Protein AF-A0A4U8W9R9-F1 (afdb_monomer_lite)

Secondary structure (DSSP, 8-state):
-PPPHHHHHHHHHHHHHHHTT-----EEE-TTS-EEE-EEEEEEETTEEEEEEEEEE-----

Structure (mmCIF, N/CA/C/O backbone):
data_AF-A0A4U8W9R9-F1
#
_entry.id   AF-A0A4U8W9R9-F1
#
loop_
_atom_site.group_PDB
_atom_site.id
_atom_site.type_symbol
_atom_site.label_atom_id
_atom_site.label_alt_id
_atom_site.label_comp_id
_atom_site.label_asym_id
_atom_site.label_entity_id
_atom_site.label_seq_id
_atom_site.pdbx_PDB_ins_code
_atom_site.Cartn_x
_atom_site.Cartn_y
_atom_site.Cartn_z
_atom_site.occupancy
_atom_site.B_iso_or_equiv
_atom_site.auth_seq_id
_atom_site.auth_comp_id
_atom_site.auth_asym_id
_atom_site.auth_atom_id
_atom_site.pdbx_PDB_model_num
ATOM 1 N N . MET A 1 1 ? 6.543 30.374 8.943 1.00 53.12 1 MET A N 1
ATOM 2 C CA . MET A 1 1 ? 7.367 29.181 8.646 1.00 53.12 1 MET A CA 1
ATOM 3 C C . MET A 1 1 ? 6.507 28.189 7.885 1.00 53.12 1 MET A C 1
ATOM 5 O O . MET A 1 1 ? 5.386 27.946 8.310 1.00 53.12 1 MET A O 1
ATOM 9 N N . GLY A 1 2 ? 6.982 27.706 6.736 1.00 74.69 2 GLY A N 1
ATOM 10 C CA . GLY A 1 2 ? 6.280 26.683 5.956 1.00 74.69 2 GLY A CA 1
ATOM 11 C C . GLY A 1 2 ? 6.433 25.292 6.573 1.00 74.69 2 GLY A C 1
ATOM 12 O O . GLY A 1 2 ? 7.324 25.073 7.393 1.00 74.69 2 GLY A O 1
ATOM 13 N N . LYS A 1 3 ? 5.559 24.367 6.171 1.00 85.19 3 LYS A N 1
ATOM 14 C CA . LYS A 1 3 ? 5.647 22.950 6.544 1.00 85.19 3 LYS A CA 1
ATOM 15 C C . LYS A 1 3 ? 6.882 22.301 5.924 1.00 85.19 3 LYS A C 1
ATOM 17 O O . LYS A 1 3 ? 7.368 22.741 4.880 1.00 85.19 3 LYS A O 1
ATOM 22 N N . SER A 1 4 ? 7.379 21.234 6.547 1.00 93.00 4 SER A N 1
ATOM 23 C CA . SER A 1 4 ? 8.457 20.438 5.948 1.00 93.00 4 SER A CA 1
ATOM 24 C C . SER A 1 4 ? 7.977 19.751 4.659 1.00 93.00 4 SER A C 1
ATOM 26 O O . SER A 1 4 ? 6.773 19.624 4.417 1.00 93.00 4 SER A O 1
ATOM 28 N N . LYS A 1 5 ? 8.907 19.288 3.813 1.00 90.38 5 LYS A N 1
ATOM 29 C CA . LYS A 1 5 ? 8.552 18.550 2.586 1.00 90.38 5 LYS A CA 1
ATOM 30 C C . LYS A 1 5 ? 7.740 17.286 2.895 1.00 90.38 5 LYS A C 1
ATOM 32 O O . LYS A 1 5 ? 6.734 17.054 2.235 1.00 90.38 5 LYS A O 1
ATOM 37 N N . ASN A 1 6 ? 8.142 16.527 3.918 1.00 92.50 6 ASN A N 1
ATOM 38 C CA . ASN A 1 6 ? 7.457 1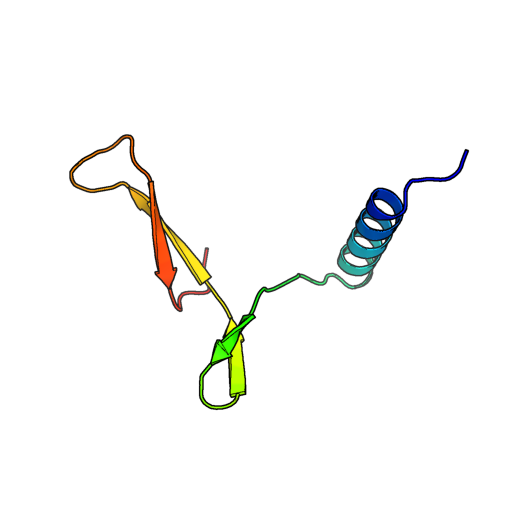5.296 4.323 1.00 92.50 6 ASN A CA 1
ATOM 39 C C . ASN A 1 6 ? 6.039 15.595 4.813 1.00 92.50 6 ASN A C 1
ATOM 41 O O . ASN A 1 6 ? 5.079 15.026 4.309 1.00 92.50 6 ASN A O 1
ATOM 45 N N . GLU A 1 7 ? 5.902 16.574 5.705 1.00 91.94 7 GLU A N 1
ATOM 46 C CA . GLU A 1 7 ? 4.602 16.984 6.240 1.00 91.94 7 GLU A CA 1
ATOM 47 C C . GLU A 1 7 ? 3.668 17.508 5.134 1.00 91.94 7 GLU A C 1
ATOM 49 O O . GLU A 1 7 ? 2.475 17.214 5.109 1.00 91.94 7 GLU A O 1
ATOM 54 N N . SER A 1 8 ? 4.212 18.257 4.170 1.00 93.81 8 SER A N 1
ATOM 55 C CA . SER A 1 8 ? 3.444 18.736 3.016 1.00 93.81 8 SER A CA 1
ATOM 56 C C . SER A 1 8 ? 2.959 17.580 2.135 1.00 93.81 8 SER A C 1
ATOM 58 O O . SER A 1 8 ? 1.825 17.606 1.657 1.00 93.81 8 SER A O 1
ATOM 60 N N . PHE A 1 9 ? 3.792 16.556 1.938 1.00 92.81 9 PHE A N 1
ATOM 61 C CA . PHE A 1 9 ? 3.453 15.374 1.147 1.00 92.81 9 PHE A CA 1
ATOM 62 C C . PHE A 1 9 ? 2.391 14.502 1.830 1.00 92.81 9 PHE A C 1
ATOM 64 O O . PHE A 1 9 ? 1.437 14.067 1.182 1.00 92.81 9 PHE A O 1
ATOM 71 N N . GLU A 1 10 ? 2.513 14.293 3.141 1.00 92.00 10 GLU A N 1
ATOM 72 C CA . GLU A 1 10 ? 1.537 13.553 3.946 1.00 92.00 10 GLU A CA 1
ATOM 73 C C . GLU A 1 10 ? 0.158 14.222 3.905 1.00 92.00 10 GLU A C 1
ATOM 75 O O . GLU A 1 10 ? -0.845 13.562 3.628 1.00 92.00 10 GLU A O 1
ATOM 80 N N . LEU A 1 11 ? 0.101 15.546 4.088 1.00 94.62 11 LEU A N 1
ATOM 81 C CA . LEU A 1 11 ? -1.154 16.302 4.043 1.00 94.62 11 LEU A CA 1
ATOM 82 C C . LEU A 1 11 ? -1.787 16.312 2.649 1.00 94.62 11 LEU A C 1
ATOM 84 O O . LEU A 1 11 ? -3.004 16.161 2.528 1.00 94.62 11 LEU A O 1
ATOM 88 N N . ALA A 1 12 ? -0.979 16.464 1.596 1.00 93.69 12 ALA A N 1
ATOM 89 C CA . ALA A 1 12 ? -1.466 16.390 0.222 1.00 93.69 12 ALA A CA 1
ATOM 90 C C . ALA A 1 12 ? -2.043 15.000 -0.087 1.00 93.69 12 ALA A C 1
ATOM 92 O O . ALA A 1 12 ? -3.142 14.894 -0.634 1.00 93.69 12 ALA A O 1
ATOM 93 N N . THR A 1 13 ? -1.349 13.939 0.329 1.00 93.12 13 THR A N 1
ATOM 94 C CA . THR A 1 13 ? -1.812 12.556 0.162 1.00 93.12 13 THR A CA 1
ATOM 95 C C . THR A 1 13 ? -3.123 12.330 0.914 1.00 93.12 13 THR A C 1
ATOM 97 O O . THR A 1 13 ? -4.101 11.880 0.319 1.00 93.12 13 THR A O 1
ATOM 100 N N . ALA A 1 14 ? -3.199 12.725 2.189 1.00 92.94 14 ALA A N 1
ATOM 101 C CA . ALA A 1 14 ? -4.410 12.598 3.000 1.00 92.94 14 ALA A CA 1
ATOM 102 C C . ALA A 1 14 ? -5.611 13.346 2.391 1.00 92.94 14 ALA A C 1
ATOM 104 O O . ALA A 1 14 ? -6.730 12.825 2.383 1.00 92.94 14 ALA A O 1
ATOM 105 N N . TYR A 1 15 ? -5.390 14.544 1.836 1.00 94.88 15 TYR A N 1
ATOM 106 C CA . TYR A 1 15 ? -6.434 15.304 1.150 1.00 94.88 15 TYR A CA 1
ATOM 107 C C . TYR A 1 15 ? -6.982 14.564 -0.075 1.00 94.88 15 TYR A C 1
ATOM 109 O O . TYR A 1 15 ? -8.200 14.468 -0.225 1.00 94.88 15 TYR A O 1
ATOM 117 N N . ILE A 1 16 ? -6.109 14.028 -0.934 1.00 95.12 16 ILE A N 1
ATOM 118 C CA . ILE A 1 16 ? -6.511 13.290 -2.141 1.00 95.12 16 ILE A CA 1
ATOM 119 C C . ILE A 1 16 ? -7.315 12.042 -1.764 1.00 95.12 16 ILE A C 1
ATOM 121 O O . ILE A 1 16 ? -8.410 11.849 -2.293 1.00 95.12 16 ILE A O 1
ATOM 125 N N . LEU A 1 17 ? -6.824 11.249 -0.805 1.00 95.31 17 LEU A N 1
ATOM 126 C CA . LEU A 1 17 ? -7.513 10.040 -0.341 1.00 95.31 17 LEU A CA 1
ATOM 127 C C . LEU A 1 17 ? -8.919 10.356 0.175 1.00 95.31 17 LEU A C 1
ATOM 129 O O . LEU A 1 17 ? -9.883 9.705 -0.222 1.00 95.31 17 LEU A O 1
ATOM 133 N N . LYS A 1 18 ? -9.062 11.411 0.986 1.00 94.69 18 LYS A N 1
ATOM 134 C CA . LYS A 1 18 ? -10.367 11.833 1.508 1.00 94.69 18 LYS A CA 1
ATOM 135 C C . LYS A 1 18 ? -11.288 12.388 0.421 1.00 94.69 18 LYS A C 1
ATOM 137 O O . LYS A 1 18 ? -12.460 12.030 0.379 1.00 94.69 18 LYS A O 1
ATOM 142 N N . LYS A 1 19 ? -10.787 13.277 -0.441 1.00 96.56 19 LYS A N 1
ATOM 143 C CA . LYS A 1 19 ? -11.600 13.971 -1.454 1.00 96.56 19 LYS A CA 1
ATOM 144 C C . LYS A 1 19 ? -12.217 13.008 -2.462 1.00 96.56 19 LYS A C 1
ATOM 146 O O . LYS A 1 19 ? -13.356 13.213 -2.868 1.00 96.56 19 LYS A O 1
ATOM 151 N N . TYR A 1 20 ? -11.465 11.989 -2.861 1.00 95.75 20 TYR A N 1
ATOM 152 C CA . TYR A 1 20 ? -11.887 11.031 -3.880 1.00 95.75 20 TYR A CA 1
ATOM 153 C C . TYR A 1 20 ? -12.302 9.678 -3.299 1.00 95.75 20 TYR A C 1
ATOM 155 O O . TYR A 1 20 ? -12.434 8.721 -4.056 1.00 95.75 20 TYR A O 1
ATOM 163 N N . ASN A 1 21 ? -12.483 9.580 -1.975 1.00 92.00 21 ASN A N 1
ATOM 164 C CA . ASN A 1 21 ? -12.813 8.331 -1.283 1.00 92.00 21 ASN A CA 1
ATOM 165 C C . ASN A 1 21 ? -11.926 7.154 -1.743 1.00 92.00 21 ASN A C 1
ATOM 167 O O . ASN A 1 21 ? -12.406 6.091 -2.129 1.00 92.00 21 ASN A O 1
ATOM 171 N N . SER A 1 22 ? -10.619 7.404 -1.804 1.00 90.31 22 SER A N 1
ATOM 172 C CA . SER A 1 22 ? -9.620 6.499 -2.373 1.00 90.31 22 SER A CA 1
ATOM 173 C C . SER A 1 22 ? -8.771 5.856 -1.277 1.00 90.31 22 SER A C 1
ATOM 175 O O . SER A 1 22 ? -8.549 6.451 -0.223 1.00 90.31 22 SER A O 1
ATOM 177 N N . GLY A 1 23 ? -8.262 4.653 -1.547 1.00 83.25 23 GLY A N 1
ATOM 178 C CA . GLY A 1 23 ? -7.295 3.950 -0.700 1.00 83.25 23 GLY A CA 1
ATOM 179 C C . GLY A 1 23 ? -5.917 3.843 -1.359 1.00 83.25 23 GLY A C 1
ATOM 180 O O . GLY A 1 23 ? -5.772 4.079 -2.558 1.00 83.25 23 GLY A O 1
ATOM 181 N N . VAL A 1 24 ? -4.902 3.465 -0.578 1.00 83.25 24 VAL A N 1
ATOM 182 C CA . VAL A 1 24 ? -3.554 3.145 -1.080 1.00 83.25 24 VAL A CA 1
ATOM 183 C C . VAL A 1 24 ? -3.315 1.648 -0.920 1.00 83.25 24 VAL A C 1
ATOM 185 O O . VAL A 1 24 ? -3.547 1.099 0.154 1.00 83.25 24 VAL A O 1
ATOM 188 N N . CYS A 1 25 ? -2.819 0.996 -1.970 1.00 80.00 25 CYS A N 1
ATOM 189 C CA . CYS A 1 25 ? -2.384 -0.398 -1.932 1.00 80.00 25 CYS A CA 1
ATOM 190 C C . CYS A 1 25 ? -0.911 -0.490 -2.347 1.00 80.00 25 CYS A C 1
ATOM 192 O O . CYS A 1 25 ? -0.478 0.187 -3.282 1.00 80.00 25 CYS A O 1
ATOM 194 N N . LEU A 1 26 ? -0.145 -1.342 -1.665 1.00 81.25 26 LEU A N 1
ATOM 195 C CA . LEU A 1 26 ? 1.219 -1.684 -2.054 1.00 81.25 26 LEU A CA 1
ATOM 196 C C . LEU A 1 26 ? 1.197 -2.967 -2.885 1.00 81.25 26 LEU A C 1
ATOM 198 O O . LEU A 1 26 ? 0.700 -4.004 -2.445 1.00 81.25 26 LEU A O 1
ATOM 202 N N . SER A 1 27 ? 1.762 -2.896 -4.087 1.00 83.81 27 SER A N 1
ATOM 203 C CA . SER A 1 27 ? 1.906 -4.042 -4.985 1.00 83.81 27 SER A CA 1
ATOM 204 C C . SER A 1 27 ? 3.377 -4.360 -5.217 1.00 83.81 27 SER A C 1
ATOM 206 O O . SER A 1 27 ? 4.207 -3.459 -5.336 1.00 83.81 27 SER A O 1
ATOM 208 N N . LYS A 1 28 ? 3.704 -5.650 -5.311 1.00 84.25 28 LYS A N 1
ATOM 209 C CA . LYS A 1 28 ? 5.032 -6.126 -5.704 1.00 84.25 28 LYS A CA 1
ATOM 210 C C . LYS A 1 28 ? 4.999 -6.540 -7.165 1.00 84.25 28 LYS A C 1
ATOM 212 O O . LYS A 1 28 ? 4.123 -7.303 -7.568 1.00 84.25 28 LYS A O 1
ATOM 217 N N . ARG A 1 29 ? 5.978 -6.069 -7.934 1.00 87.44 29 ARG A N 1
ATOM 218 C CA . ARG A 1 29 ? 6.206 -6.541 -9.299 1.00 87.44 29 ARG A CA 1
ATOM 219 C C . ARG A 1 29 ? 6.780 -7.956 -9.260 1.00 87.44 29 ARG A C 1
ATOM 221 O O . ARG A 1 29 ? 7.739 -8.199 -8.522 1.00 87.44 29 ARG A O 1
ATOM 228 N N . ASP A 1 30 ? 6.181 -8.880 -10.000 1.00 84.62 30 ASP A N 1
ATOM 229 C CA . ASP A 1 30 ? 6.693 -10.240 -10.144 1.00 84.62 30 ASP A CA 1
ATOM 230 C C . ASP A 1 30 ? 7.720 -10.357 -11.285 1.00 84.62 30 ASP A C 1
ATOM 232 O O . ASP A 1 30 ? 8.059 -9.373 -11.947 1.00 84.62 30 ASP A O 1
ATOM 236 N N . ALA A 1 31 ? 8.261 -11.562 -11.481 1.00 90.94 31 ALA A N 1
ATOM 237 C CA .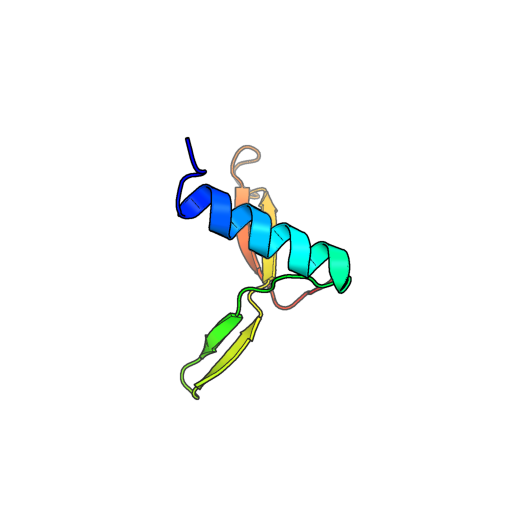 ALA A 1 31 ? 9.289 -11.824 -12.490 1.00 90.94 31 ALA A CA 1
ATOM 238 C C . ALA A 1 31 ? 8.797 -11.617 -13.934 1.00 90.94 31 ALA A C 1
ATOM 240 O O . ALA A 1 31 ? 9.610 -11.350 -14.815 1.00 90.94 31 ALA A O 1
ATOM 241 N N . ASN A 1 32 ? 7.485 -11.697 -14.164 1.00 90.19 32 ASN A N 1
ATOM 242 C CA . ASN A 1 32 ? 6.872 -11.468 -15.471 1.00 90.19 32 ASN A CA 1
ATOM 243 C C . ASN A 1 32 ? 6.587 -9.981 -15.710 1.00 90.19 32 ASN A C 1
ATOM 245 O O . ASN A 1 32 ? 6.250 -9.570 -16.816 1.00 90.19 32 ASN A O 1
ATOM 249 N N . GLY A 1 33 ? 6.775 -9.156 -14.681 1.00 88.25 33 GLY A N 1
ATOM 250 C CA . GLY A 1 33 ? 6.580 -7.724 -14.737 1.00 88.25 33 GLY A CA 1
ATOM 251 C C . GLY A 1 33 ? 5.202 -7.266 -14.272 1.00 88.25 33 GLY A C 1
ATOM 252 O O . GLY A 1 33 ? 4.976 -6.054 -14.286 1.00 88.25 33 GLY A O 1
ATOM 253 N N . ASP A 1 34 ? 4.349 -8.183 -13.813 1.00 89.69 34 ASP A N 1
ATOM 254 C CA . ASP A 1 34 ? 2.996 -7.892 -13.353 1.00 89.69 34 ASP A CA 1
ATOM 255 C C . ASP A 1 34 ? 3.012 -7.390 -11.908 1.00 89.69 34 ASP A C 1
ATOM 257 O O . ASP A 1 34 ? 3.698 -7.935 -11.038 1.00 89.69 34 ASP A O 1
ATOM 261 N N . PHE A 1 35 ? 2.239 -6.341 -11.625 1.00 84.12 35 PHE A N 1
ATOM 262 C CA . PHE A 1 35 ? 2.072 -5.834 -10.266 1.00 84.12 35 PHE A CA 1
ATOM 263 C C . PHE A 1 35 ? 0.958 -6.600 -9.564 1.00 84.12 35 PHE A C 1
ATOM 265 O O . PHE A 1 35 ? -0.208 -6.503 -9.939 1.00 84.12 35 PHE A O 1
ATOM 272 N N . LYS A 1 36 ? 1.324 -7.339 -8.516 1.00 81.44 36 LYS A N 1
ATOM 273 C CA . LYS A 1 36 ? 0.378 -8.079 -7.680 1.00 81.44 36 LYS A CA 1
ATOM 274 C C . LYS A 1 36 ? 0.276 -7.422 -6.304 1.00 81.44 36 LYS A C 1
ATOM 276 O O . LYS A 1 36 ? 1.325 -7.153 -5.704 1.00 81.44 36 LYS A O 1
ATOM 281 N N . PRO A 1 37 ? -0.940 -7.186 -5.783 1.00 79.62 37 PRO A N 1
ATOM 282 C CA . PRO A 1 37 ? -1.128 -6.702 -4.423 1.00 79.62 37 PRO A CA 1
ATOM 283 C C . PRO A 1 37 ? -0.391 -7.582 -3.410 1.00 79.62 37 PRO A C 1
ATOM 285 O O . PRO A 1 37 ? -0.262 -8.800 -3.583 1.00 79.62 37 PRO A O 1
ATOM 288 N N . ILE A 1 38 ? 0.121 -6.959 -2.354 1.00 78.56 38 ILE A N 1
ATOM 289 C CA . ILE A 1 38 ? 0.674 -7.672 -1.207 1.00 78.56 38 ILE A CA 1
ATOM 290 C C . ILE A 1 38 ? -0.363 -7.600 -0.093 1.00 78.56 38 ILE A C 1
ATOM 292 O O . ILE A 1 38 ? -0.554 -6.539 0.497 1.00 78.56 38 ILE A O 1
ATOM 296 N N . PHE A 1 39 ? -0.997 -8.725 0.220 1.00 79.94 39 PHE A N 1
ATOM 297 C CA . PHE A 1 39 ? -1.785 -8.846 1.442 1.00 79.94 39 PHE A CA 1
ATOM 298 C C . PHE A 1 39 ? -0.937 -9.537 2.508 1.00 79.94 39 PHE A C 1
ATOM 300 O O . PHE A 1 39 ? -0.152 -10.439 2.198 1.00 79.94 39 PHE A O 1
ATOM 307 N N . ILE A 1 40 ? -1.049 -9.084 3.754 1.00 80.12 40 ILE A N 1
ATOM 308 C CA . ILE A 1 40 ? -0.298 -9.617 4.893 1.00 80.12 40 ILE A CA 1
ATOM 309 C C . ILE A 1 40 ? -1.287 -10.033 5.970 1.00 80.12 40 ILE A C 1
ATOM 311 O O . ILE A 1 40 ? -1.997 -9.189 6.503 1.00 80.12 40 ILE A O 1
ATOM 315 N N . GLU A 1 41 ? -1.294 -11.309 6.327 1.00 82.75 41 GLU A N 1
ATOM 316 C CA . GLU A 1 41 ? -2.054 -11.801 7.468 1.00 82.75 41 GLU A CA 1
ATOM 317 C C . GLU A 1 41 ? -1.157 -11.854 8.709 1.00 82.75 41 GLU A C 1
ATOM 319 O O . GLU A 1 41 ? -0.039 -12.380 8.663 1.00 82.75 41 GLU A O 1
ATOM 324 N N . GLU A 1 42 ? -1.646 -11.301 9.820 1.00 85.69 42 GLU A N 1
ATOM 325 C CA . GLU A 1 42 ? -1.014 -11.446 11.130 1.00 85.69 42 GLU A CA 1
ATOM 326 C C . GLU A 1 42 ? -1.528 -12.722 11.804 1.00 85.69 42 GLU A C 1
ATOM 328 O O . GLU A 1 42 ? -2.726 -12.889 12.019 1.00 85.69 42 GLU A O 1
ATOM 333 N N . GLN A 1 43 ? -0.611 -13.603 12.192 1.00 86.62 43 GLN A N 1
ATOM 334 C CA . GLN A 1 43 ? -0.910 -14.817 12.947 1.00 86.62 43 GLN A CA 1
ATOM 335 C C . GL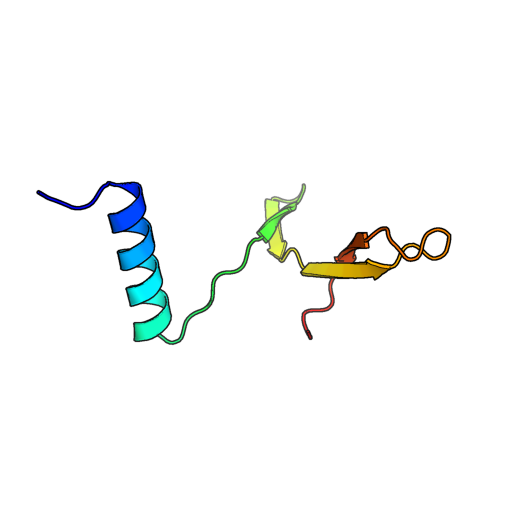N A 1 43 ? -0.034 -14.876 14.206 1.00 86.62 43 GLN A C 1
ATOM 337 O O . GLN A 1 43 ? 1.079 -14.345 14.236 1.00 86.62 43 GLN A O 1
ATOM 342 N N . ARG A 1 44 ? -0.514 -15.518 15.278 1.00 86.56 44 ARG A N 1
ATOM 343 C CA . ARG A 1 44 ? 0.330 -15.812 16.451 1.00 86.56 44 ARG A CA 1
ATOM 344 C C . ARG A 1 44 ? 1.170 -17.054 16.179 1.00 86.56 44 ARG A C 1
ATOM 346 O O . ARG A 1 44 ? 0.657 -18.029 15.640 1.00 86.56 44 ARG A O 1
ATOM 353 N N . ASP A 1 45 ? 2.438 -17.021 16.581 1.00 85.31 45 ASP A N 1
ATOM 354 C CA . ASP A 1 45 ? 3.317 -18.187 16.486 1.00 85.31 45 ASP A CA 1
ATOM 355 C C . ASP A 1 45 ? 2.733 -19.325 17.349 1.00 85.31 45 ASP A C 1
ATOM 357 O O . ASP A 1 45 ? 2.536 -19.130 18.556 1.00 85.31 45 ASP A O 1
ATOM 361 N N . PRO A 1 46 ? 2.436 -20.504 16.769 1.00 85.56 46 PRO A N 1
ATOM 362 C CA . PRO A 1 46 ? 1.820 -21.611 17.500 1.00 85.56 46 PRO A CA 1
ATOM 363 C C . PRO A 1 46 ? 2.714 -22.142 18.627 1.00 85.56 46 PRO A C 1
ATOM 365 O O . PRO A 1 46 ? 2.209 -22.715 19.589 1.00 85.56 46 PRO A O 1
ATOM 368 N N . ASN A 1 47 ? 4.027 -21.903 18.549 1.00 90.31 47 ASN A N 1
ATOM 369 C CA . ASN A 1 47 ? 4.998 -22.314 19.560 1.00 90.31 47 ASN A CA 1
ATOM 370 C C . ASN A 1 47 ? 5.382 -21.170 20.514 1.00 90.31 47 ASN A C 1
ATOM 372 O O . ASN A 1 47 ? 6.078 -21.395 21.504 1.00 90.31 47 ASN A O 1
ATOM 376 N N . ASN A 1 48 ? 4.956 -19.932 20.235 1.00 88.44 48 ASN A N 1
ATOM 377 C CA . ASN A 1 48 ? 5.218 -18.776 21.086 1.00 88.44 48 ASN A CA 1
ATOM 378 C C . ASN A 1 48 ? 4.093 -17.737 20.985 1.00 88.44 48 ASN A C 1
ATOM 380 O O . ASN A 1 48 ? 4.113 -16.839 20.147 1.00 88.44 48 ASN A O 1
ATOM 384 N N . SER A 1 49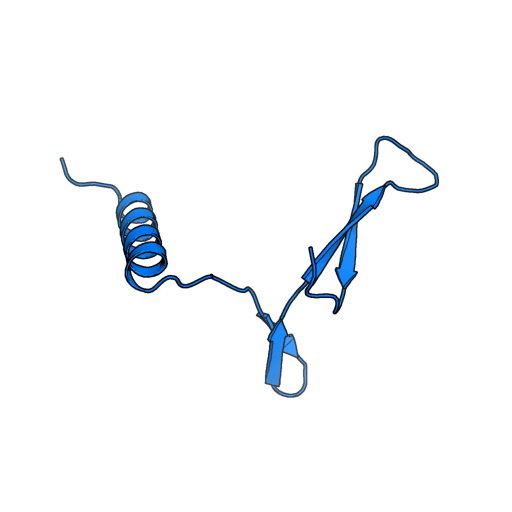 ? 3.162 -17.776 21.936 1.00 84.56 49 SER A N 1
ATOM 385 C CA . SER A 1 49 ? 1.994 -16.885 21.981 1.00 84.56 49 SER A CA 1
ATOM 386 C C . SER A 1 49 ? 2.312 -15.383 22.068 1.00 84.56 49 SER A C 1
ATOM 388 O O . SER A 1 49 ? 1.418 -14.565 21.839 1.00 84.56 49 SER A O 1
ATOM 390 N N . LYS A 1 50 ? 3.559 -14.998 22.380 1.00 88.81 50 LYS A N 1
ATOM 391 C CA . LYS A 1 50 ? 4.016 -13.597 22.408 1.00 88.81 50 LYS A CA 1
ATOM 392 C C . LYS A 1 50 ? 4.604 -13.125 21.078 1.00 88.81 50 LYS A C 1
ATOM 394 O O . LYS A 1 50 ? 4.844 -11.930 20.917 1.00 88.81 50 LYS A O 1
ATOM 399 N N . LYS A 1 51 ? 4.857 -14.034 20.136 1.00 88.31 51 LYS A N 1
ATOM 400 C CA . LYS A 1 51 ? 5.455 -13.721 18.841 1.00 88.31 51 LYS A CA 1
ATOM 401 C C . LYS A 1 51 ? 4.378 -13.661 17.762 1.00 88.31 51 LYS A C 1
ATOM 403 O O . LYS A 1 51 ? 3.528 -14.542 17.653 1.00 88.31 51 LYS A O 1
ATOM 408 N N . LYS A 1 52 ? 4.439 -12.603 16.958 1.00 89.75 52 LYS A N 1
ATOM 409 C CA . LYS A 1 52 ? 3.602 -12.412 15.773 1.00 89.75 52 LYS A CA 1
ATOM 410 C C . LYS A 1 52 ? 4.366 -12.864 14.532 1.00 89.75 52 LYS A C 1
ATOM 412 O O . LYS A 1 52 ? 5.568 -12.617 14.422 1.00 89.75 52 LYS A O 1
ATOM 417 N N . ILE A 1 53 ? 3.670 -13.527 13.621 1.00 87.56 53 ILE A N 1
ATOM 418 C CA . ILE A 1 53 ? 4.156 -13.951 12.311 1.00 87.56 53 ILE A CA 1
ATOM 419 C C . ILE A 1 53 ? 3.325 -13.215 11.265 1.00 87.56 53 ILE A C 1
ATOM 421 O O . ILE A 1 53 ? 2.110 -13.097 11.403 1.00 87.56 53 ILE A O 1
ATOM 425 N N . TYR A 1 54 ? 3.996 -12.720 10.230 1.00 83.31 54 TYR A N 1
ATOM 426 C CA . TYR A 1 54 ? 3.380 -11.994 9.128 1.00 83.31 54 TYR A CA 1
ATOM 427 C C . TYR A 1 54 ? 3.562 -12.809 7.858 1.00 83.31 54 TYR A C 1
ATOM 429 O O . TYR A 1 54 ? 4.673 -12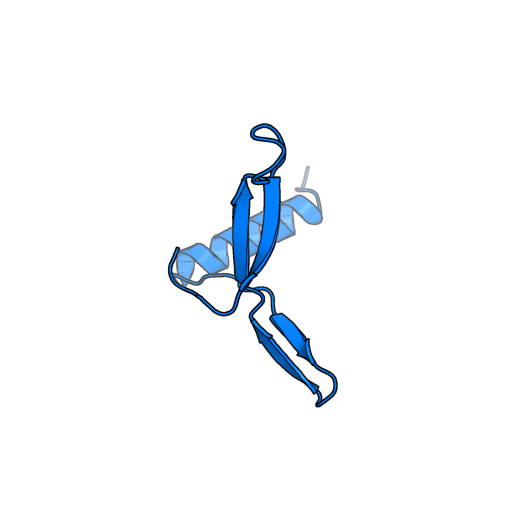.903 7.334 1.00 83.31 54 TYR A O 1
ATOM 437 N N . ASN A 1 55 ? 2.480 -13.414 7.383 1.00 82.06 55 ASN A N 1
ATOM 438 C CA . ASN A 1 55 ? 2.505 -14.235 6.182 1.00 82.06 55 ASN A CA 1
ATOM 439 C C . ASN A 1 55 ? 1.887 -13.468 5.023 1.00 82.06 55 ASN A C 1
ATOM 441 O O . ASN A 1 55 ? 0.853 -12.815 5.168 1.00 82.06 55 ASN A O 1
ATOM 445 N N . ARG A 1 56 ? 2.516 -13.559 3.850 1.00 77.62 56 ARG A N 1
ATOM 446 C CA . ARG A 1 56 ? 1.890 -13.067 2.627 1.00 77.62 56 ARG A CA 1
ATOM 447 C C . ARG A 1 56 ? 0.663 -13.926 2.338 1.00 77.62 56 ARG A C 1
ATOM 449 O O . ARG A 1 56 ? 0.771 -15.146 2.290 1.00 77.62 56 ARG A O 1
ATOM 456 N N . THR A 1 57 ? -0.463 -13.275 2.105 1.00 74.06 57 THR A N 1
ATOM 457 C CA . THR A 1 57 ? -1.714 -13.909 1.698 1.00 74.06 57 THR A CA 1
ATOM 458 C C . THR A 1 57 ? -2.206 -13.305 0.384 1.00 74.06 57 THR A C 1
ATOM 460 O O . THR A 1 57 ? -1.684 -12.294 -0.098 1.00 74.06 57 THR A O 1
ATOM 463 N N . GLU A 1 58 ? -3.182 -13.967 -0.221 1.00 71.50 58 GLU A N 1
ATOM 464 C CA . GLU A 1 58 ? -3.966 -13.461 -1.351 1.00 71.50 58 GLU A CA 1
ATOM 465 C C . GLU A 1 58 ? -5.371 -13.025 -0.903 1.00 71.50 58 GLU A C 1
ATOM 467 O O . GLU A 1 58 ? -6.122 -12.446 -1.685 1.00 71.50 58 GLU A O 1
ATOM 472 N N . ASN A 1 59 ? -5.725 -13.272 0.365 1.00 67.62 59 ASN A N 1
ATOM 473 C CA . ASN A 1 59 ? -7.009 -12.882 0.923 1.00 67.62 59 ASN A CA 1
ATOM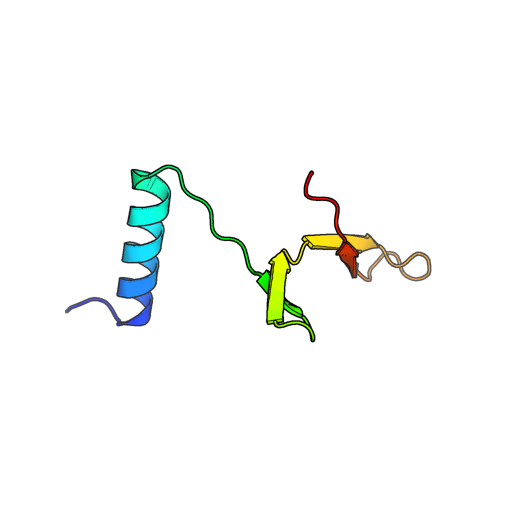 474 C C . ASN A 1 59 ? -7.047 -11.366 1.177 1.00 67.62 59 ASN A C 1
ATOM 476 O O . ASN A 1 59 ? -6.281 -10.836 1.981 1.00 67.62 59 ASN A O 1
ATOM 480 N N . CYS A 1 60 ? -7.953 -10.684 0.477 1.00 64.12 60 CYS A N 1
ATOM 481 C CA . CYS A 1 60 ? -8.173 -9.240 0.568 1.00 64.12 60 CYS A CA 1
ATOM 482 C C . CYS A 1 60 ? -9.244 -8.859 1.615 1.00 64.12 60 CYS A C 1
ATOM 484 O O . CYS A 1 60 ? -9.517 -7.675 1.804 1.00 64.12 60 CYS A O 1
ATOM 486 N N . ASN A 1 61 ? -9.867 -9.834 2.283 1.00 63.53 61 ASN A N 1
ATOM 487 C CA . ASN A 1 61 ? -10.911 -9.588 3.275 1.00 63.53 61 ASN A CA 1
ATOM 488 C C . ASN A 1 61 ? -10.292 -9.587 4.680 1.00 63.53 61 ASN A C 1
ATOM 490 O O . ASN A 1 61 ? -9.965 -10.653 5.203 1.00 63.53 61 ASN A O 1
ATOM 494 N N . PHE A 1 62 ? -10.119 -8.392 5.248 1.00 52.59 62 PHE A N 1
ATOM 495 C CA . PHE A 1 62 ? -9.769 -8.168 6.655 1.00 52.59 62 PHE A CA 1
ATOM 496 C C . PHE A 1 62 ? -11.010 -7.796 7.462 1.00 52.59 62 PHE A C 1
ATOM 498 O O . PHE A 1 62 ? -11.848 -7.041 6.917 1.00 52.59 62 PHE A O 1
#

Sequence (62 aa):
MGKSKNESFELATAYILKKYNSGVCLSKRDANGDFKPIFIEEQRDPNNSKKKIYNRTENCNF

Foldseek 3Di:
DDDDPVVVVVVVVVCVCVVVVHDDFDFDQDPVRDTHTWDWDWDADPVHNVDIDIDTDPDPDD

Organism: NCBI:txid1141221

Radius of gyration: 17.41 Å; chains: 1; bounding box: 22×52×38 Å

pLDDT: mean 84.93, std 9.45, range [52.59, 96.56]